Protein AF-A0A1V3WDD6-F1 (afdb_monomer_lite)

Sequence (115 aa):
MAIAASCQRREQAWEFVKFATGPVGQALIGETNLFVPVVWSAINSAGFAKAHSRVDNLAVLTGGPSHSQGLPITPAWPKVYALMERTFGPVLRGSRPATSLTGLSRAVDEVLRSP

pLDDT: mean 91.92, std 4.57, range [65.81, 98.19]

Organism: Mycobacterium kansasii (NCBI:txid1768)

Secondary structure (DSSP, 8-state):
----TT-S-HHHHHHHHHHHHSHHHHHHHHTTTS---SSHHHHTSHHHHHHTTT-S-HHHHHSGGGG-------TTHHHHHHHHHHHHHHHHTTSS-GGGGGGHHHHHHHHHH--

Radius of gyration: 19.98 Å; chains: 1; bounding box: 46×30×47 Å

Foldseek 3Di:
DDDDPPDPPVVVVVVVVCCCLDLNNQLVVLLVLPDQRPDPNSNPDPSNCVSPVVDPDSCV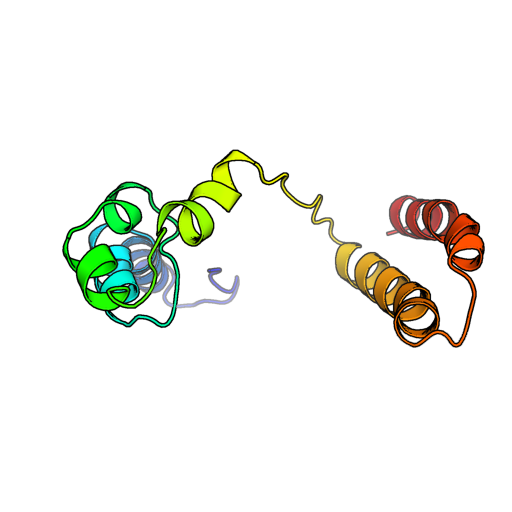VVVVVVVDDDDPDDPLVVVLVVLCCVQVVCCVVVVDPPVSCVCSVVVSVVSVVPD

Structure (mmCIF, N/CA/C/O backbone):
data_AF-A0A1V3WDD6-F1
#
_entry.id   AF-A0A1V3WDD6-F1
#
loop_
_atom_site.group_PDB
_atom_site.id
_atom_site.type_symbol
_atom_site.label_atom_id
_atom_site.label_alt_id
_atom_site.label_comp_id
_atom_site.label_asym_id
_atom_site.label_entity_id
_atom_site.label_seq_id
_atom_site.pdbx_PDB_ins_code
_atom_site.Cartn_x
_atom_site.Cartn_y
_atom_site.Cartn_z
_atom_site.occupancy
_atom_site.B_iso_or_equiv
_atom_site.auth_seq_id
_atom_site.auth_comp_id
_atom_site.auth_asym_id
_atom_site.auth_atom_id
_atom_site.pdbx_PDB_model_num
ATOM 1 N N . MET A 1 1 ? -8.191 -3.972 4.342 1.00 87.62 1 MET A N 1
ATOM 2 C CA . MET A 1 1 ? -8.867 -5.232 4.731 1.00 87.62 1 MET A CA 1
ATOM 3 C C . MET A 1 1 ? -9.984 -5.523 3.744 1.00 87.62 1 MET A C 1
ATOM 5 O O . MET A 1 1 ? -10.528 -4.572 3.201 1.00 87.62 1 MET A O 1
ATOM 9 N N . ALA A 1 2 ? -10.312 -6.792 3.503 1.00 93.00 2 ALA A N 1
ATOM 10 C CA . ALA A 1 2 ? -11.398 -7.194 2.608 1.00 93.00 2 ALA A CA 1
ATOM 11 C C . ALA A 1 2 ? -12.174 -8.374 3.209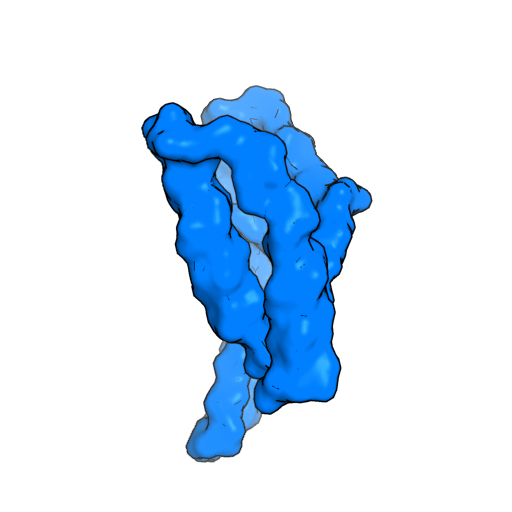 1.00 93.00 2 ALA A C 1
ATOM 13 O O . ALA A 1 2 ? -11.597 -9.188 3.929 1.00 93.00 2 ALA A O 1
ATOM 14 N N . ILE A 1 3 ? -13.470 -8.465 2.905 1.00 96.56 3 ILE A N 1
ATOM 15 C CA . ILE A 1 3 ? -14.326 -9.594 3.286 1.00 96.56 3 ILE A CA 1
ATOM 16 C C . ILE A 1 3 ? -14.506 -10.469 2.047 1.00 96.56 3 ILE A C 1
ATOM 18 O O . ILE A 1 3 ? -14.915 -9.976 0.996 1.00 96.56 3 ILE A O 1
ATOM 22 N N . ALA A 1 4 ? -14.203 -11.763 2.159 1.00 96.75 4 ALA A N 1
ATOM 23 C CA . ALA A 1 4 ? -14.397 -12.702 1.059 1.00 96.75 4 ALA A CA 1
ATOM 24 C C . ALA A 1 4 ? -15.868 -12.726 0.614 1.00 96.75 4 ALA A C 1
ATOM 26 O O . ALA A 1 4 ? -16.775 -12.763 1.448 1.00 96.75 4 ALA A O 1
ATOM 27 N N . ALA A 1 5 ? -16.109 -12.772 -0.699 1.00 96.19 5 ALA A N 1
ATOM 28 C CA . ALA A 1 5 ? -17.465 -12.804 -1.250 1.00 96.19 5 ALA A CA 1
ATOM 29 C C . ALA A 1 5 ? -18.291 -13.989 -0.707 1.00 96.19 5 ALA A C 1
ATOM 31 O O . ALA A 1 5 ? -19.481 -13.841 -0.429 1.00 96.19 5 ALA A O 1
ATOM 32 N N . SER A 1 6 ? -17.635 -15.129 -0.469 1.00 97.62 6 SER A N 1
ATOM 33 C CA . SER A 1 6 ? -18.214 -16.357 0.091 1.00 97.62 6 SER A CA 1
ATOM 34 C C . SER A 1 6 ? -18.418 -16.345 1.615 1.00 97.62 6 SER A C 1
ATOM 36 O O . SER A 1 6 ? -18.843 -17.356 2.179 1.00 97.62 6 SER A O 1
ATOM 38 N N . CYS A 1 7 ? -18.114 -15.238 2.305 1.00 97.69 7 CYS A N 1
ATOM 39 C CA . CYS A 1 7 ? -18.229 -15.152 3.759 1.00 97.69 7 CYS A CA 1
ATOM 40 C C . CYS A 1 7 ? -19.676 -15.372 4.224 1.00 97.69 7 CYS A C 1
ATOM 42 O O . CYS A 1 7 ? -20.574 -14.603 3.881 1.00 97.69 7 CYS A O 1
ATOM 44 N N . GLN A 1 8 ? -19.868 -16.393 5.061 1.00 97.88 8 GLN A N 1
ATOM 45 C CA . GLN A 1 8 ? -21.171 -16.768 5.621 1.00 97.88 8 GLN A CA 1
ATOM 46 C C . GLN A 1 8 ? -21.590 -15.888 6.812 1.00 97.88 8 GLN A C 1
ATOM 48 O O . GLN A 1 8 ? -22.766 -15.817 7.147 1.00 97.88 8 GLN A O 1
ATOM 53 N N . ARG A 1 9 ? -20.637 -15.207 7.464 1.00 97.81 9 ARG A N 1
ATOM 54 C CA . ARG A 1 9 ? -20.856 -14.348 8.645 1.00 97.81 9 ARG A CA 1
ATOM 55 C C . ARG A 1 9 ? -20.517 -12.891 8.341 1.00 97.81 9 ARG A C 1
ATOM 57 O O . ARG A 1 9 ? -19.654 -12.282 8.972 1.00 97.81 9 ARG A O 1
ATOM 64 N N . ARG A 1 10 ? -21.151 -12.358 7.293 1.00 97.31 10 ARG A N 1
ATOM 65 C CA . ARG A 1 10 ? -20.803 -11.055 6.709 1.00 97.31 10 ARG A CA 1
ATOM 66 C C . ARG A 1 10 ? -21.001 -9.892 7.683 1.00 97.31 10 ARG A C 1
ATOM 68 O O . ARG A 1 10 ? -20.189 -8.977 7.683 1.00 97.31 10 ARG A O 1
ATOM 75 N N . GLU A 1 11 ? -22.031 -9.943 8.522 1.00 97.75 11 GLU A N 1
ATOM 76 C CA . GLU A 1 11 ? -22.300 -8.905 9.525 1.00 97.75 11 GLU A CA 1
ATOM 77 C C . GLU A 1 11 ? -21.200 -8.847 10.586 1.00 97.75 11 GLU A C 1
ATOM 79 O O . GLU A 1 11 ? -20.616 -7.794 10.816 1.00 97.75 11 GLU A O 1
ATOM 84 N N . GLN A 1 12 ? -20.828 -9.990 11.169 1.00 98.19 12 GLN A N 1
ATOM 85 C CA . GLN A 1 12 ? -19.763 -10.053 12.174 1.00 98.19 12 GLN A CA 1
ATOM 86 C C . GLN A 1 12 ? -18.405 -9.673 11.572 1.00 98.19 12 GLN A C 1
ATOM 88 O O . GLN A 1 12 ? -17.610 -8.982 12.211 1.00 98.19 12 GLN A O 1
ATOM 93 N N . ALA A 1 13 ? -18.147 -10.081 10.325 1.00 98.06 13 ALA A N 1
ATOM 94 C CA . ALA A 1 13 ? -16.961 -9.648 9.595 1.00 98.06 13 ALA A CA 1
ATOM 95 C C . ALA A 1 13 ? -16.936 -8.119 9.423 1.00 98.06 13 ALA A C 1
ATOM 97 O O . ALA A 1 13 ? -15.884 -7.504 9.592 1.00 98.06 13 ALA A O 1
ATOM 98 N N . TRP A 1 14 ? -18.084 -7.491 9.155 1.00 97.50 14 TRP A N 1
ATOM 99 C CA . TRP A 1 14 ? -18.194 -6.034 9.110 1.00 97.50 14 TRP A CA 1
ATOM 100 C C . TRP A 1 14 ? -17.978 -5.368 10.466 1.00 97.50 14 TRP A C 1
ATOM 102 O O . TRP A 1 14 ? -17.288 -4.349 10.509 1.00 97.50 14 TRP A O 1
ATOM 112 N N . GLU A 1 15 ? -18.497 -5.926 11.563 1.00 97.94 15 GLU A N 1
ATOM 113 C CA . GLU A 1 15 ? -18.213 -5.409 12.911 1.00 97.94 15 GLU A CA 1
ATOM 114 C C . GLU A 1 15 ? -16.712 -5.392 13.197 1.00 97.94 15 GLU A C 1
ATOM 116 O O . GLU A 1 15 ? -16.172 -4.378 13.645 1.00 97.94 15 GLU A O 1
ATOM 121 N N . PHE A 1 16 ? -16.012 -6.471 12.843 1.00 96.56 16 PHE A N 1
ATOM 122 C CA . PHE A 1 16 ? -14.563 -6.524 12.990 1.00 96.56 16 PHE A CA 1
ATOM 123 C C . PHE A 1 16 ? -13.849 -5.494 12.111 1.00 96.56 16 PHE A C 1
ATOM 125 O O . PHE A 1 16 ? -12.959 -4.797 12.596 1.00 96.56 16 PHE A O 1
ATOM 132 N N . VAL A 1 17 ? -14.237 -5.361 10.835 1.00 96.62 17 VAL A N 1
ATOM 133 C CA . VAL A 1 17 ? -13.626 -4.370 9.936 1.00 96.62 17 VAL A CA 1
ATOM 134 C C . VAL A 1 17 ? -13.798 -2.962 10.496 1.00 96.62 17 VAL A C 1
ATOM 136 O O . VAL A 1 17 ? -12.804 -2.252 10.626 1.00 96.62 17 VAL A O 1
ATOM 139 N N . LYS A 1 18 ? -15.017 -2.590 10.901 1.00 95.31 18 LYS A N 1
ATOM 140 C CA . LYS A 1 18 ? -15.305 -1.282 11.506 1.00 95.31 18 LYS A CA 1
ATOM 141 C C . LYS A 1 18 ? -14.459 -1.027 12.749 1.00 95.31 18 LYS A C 1
ATOM 143 O O . LYS A 1 18 ? -13.912 0.062 12.890 1.00 95.31 18 LYS A O 1
ATOM 148 N N . PHE A 1 19 ? -14.334 -2.018 13.629 1.00 95.56 19 PHE A N 1
ATOM 149 C CA . PHE A 1 19 ? -13.495 -1.906 14.818 1.00 95.56 19 PHE A CA 1
ATOM 150 C C . PHE A 1 19 ? -12.018 -1.705 14.453 1.00 95.56 19 PHE A C 1
ATOM 152 O O . PHE A 1 19 ? -11.408 -0.716 14.861 1.00 95.56 19 PHE A O 1
ATOM 159 N N . ALA A 1 20 ? -11.451 -2.616 13.660 1.00 94.06 20 ALA A N 1
ATOM 160 C CA . ALA A 1 20 ? -10.022 -2.659 13.369 1.00 94.06 20 ALA A CA 1
ATOM 161 C C . ALA A 1 20 ? -9.542 -1.462 12.530 1.00 94.06 20 ALA A C 1
ATOM 163 O O . ALA A 1 20 ? -8.405 -1.014 12.693 1.00 94.06 20 ALA A O 1
ATOM 164 N N . THR A 1 21 ? -10.389 -0.923 11.646 1.00 93.50 21 THR A N 1
ATOM 165 C CA . THR A 1 21 ? -10.074 0.285 10.862 1.00 93.50 21 THR A CA 1
ATOM 166 C C . THR A 1 21 ? -10.566 1.576 11.515 1.00 93.50 21 THR A C 1
ATOM 168 O O . THR A 1 21 ? -10.256 2.658 11.023 1.00 93.50 21 THR A O 1
ATOM 171 N N . GLY A 1 22 ? -11.353 1.483 12.587 1.00 92.75 22 GLY A N 1
ATOM 172 C CA . GLY A 1 22 ? -11.866 2.630 13.325 1.00 92.75 22 GLY A CA 1
ATOM 173 C C . GLY A 1 22 ? -10.840 3.213 14.305 1.00 92.75 22 GLY A C 1
ATOM 174 O O . GLY A 1 22 ? -9.803 2.598 14.562 1.00 92.75 22 GLY A O 1
ATOM 175 N N . PRO A 1 23 ? -11.130 4.384 14.905 1.00 91.56 23 PRO A N 1
ATOM 176 C CA . PRO A 1 23 ? -10.203 5.070 15.807 1.00 91.56 23 PRO A CA 1
ATOM 177 C C . PRO A 1 23 ? -9.717 4.211 16.979 1.00 91.56 23 PRO A C 1
ATOM 179 O O . PRO A 1 23 ? -8.537 4.251 17.304 1.00 91.56 23 PRO A O 1
ATOM 182 N N . VAL A 1 24 ? -10.604 3.408 17.578 1.00 92.06 24 VAL A N 1
ATOM 183 C CA . VAL A 1 24 ? -10.268 2.547 18.725 1.00 92.06 24 VAL A CA 1
ATOM 184 C C . VAL A 1 24 ? -9.280 1.451 18.323 1.00 92.06 24 VAL A C 1
ATOM 186 O O . VAL A 1 24 ? -8.222 1.334 18.933 1.00 92.06 24 VAL A O 1
ATOM 189 N N . GLY A 1 25 ? -9.579 0.676 17.274 1.00 93.25 25 GLY A N 1
ATOM 190 C CA . GLY A 1 25 ? -8.678 -0.381 16.808 1.00 93.25 25 GLY A CA 1
ATOM 191 C C . GLY A 1 25 ? -7.340 0.171 16.319 1.00 93.25 25 GLY A C 1
ATOM 192 O O . GLY A 1 25 ? -6.288 -0.381 16.627 1.00 93.25 25 GLY A O 1
ATOM 193 N N . GLN A 1 26 ? -7.357 1.303 15.616 1.00 93.94 26 GLN A N 1
ATOM 194 C CA . GLN A 1 26 ? -6.141 1.948 15.125 1.00 93.94 26 GLN A CA 1
ATOM 195 C C . GLN A 1 26 ? -5.281 2.556 16.243 1.00 93.94 26 GLN A C 1
ATOM 197 O O . GLN A 1 26 ? -4.057 2.533 16.126 1.00 93.94 26 GLN A O 1
ATOM 202 N N . ALA A 1 27 ? -5.879 3.055 17.330 1.00 91.25 27 ALA A N 1
ATOM 203 C CA . ALA A 1 27 ? -5.130 3.503 18.506 1.00 91.25 27 ALA A CA 1
ATOM 204 C C . ALA A 1 27 ? -4.372 2.337 19.159 1.00 91.25 27 ALA A C 1
ATOM 206 O O . ALA A 1 27 ? -3.175 2.460 19.406 1.00 91.25 27 ALA A O 1
ATOM 207 N N . LEU A 1 28 ? -5.030 1.181 19.325 1.00 91.75 28 LEU A N 1
ATOM 208 C CA . LEU A 1 28 ? -4.385 -0.035 19.835 1.00 91.75 28 LEU A CA 1
ATOM 209 C C . LEU A 1 28 ? -3.211 -0.469 18.949 1.00 91.75 28 LEU A C 1
ATOM 211 O O . LEU A 1 28 ? -2.141 -0.793 19.454 1.00 91.75 28 LEU A O 1
ATOM 215 N N . ILE A 1 29 ? -3.383 -0.438 17.623 1.00 89.75 29 ILE A N 1
ATOM 216 C CA . ILE A 1 29 ? -2.298 -0.739 16.678 1.00 89.75 29 ILE A CA 1
ATOM 217 C C . ILE A 1 29 ? -1.145 0.265 16.814 1.00 89.75 29 ILE A C 1
ATOM 219 O O . ILE A 1 29 ? 0.015 -0.148 16.819 1.00 89.75 29 ILE A O 1
ATOM 223 N N . GLY A 1 30 ? -1.439 1.557 16.973 1.00 89.31 30 GLY A N 1
ATOM 224 C CA . GLY A 1 30 ? -0.423 2.599 17.128 1.00 89.31 30 GLY A CA 1
ATOM 225 C C . GLY A 1 30 ? 0.465 2.429 18.365 1.00 89.31 30 GLY A C 1
ATOM 226 O O . GLY A 1 30 ? 1.624 2.840 18.344 1.00 89.31 30 GLY A O 1
ATOM 227 N N . GLU A 1 31 ? -0.034 1.774 19.414 1.00 92.06 31 GLU A N 1
ATOM 228 C CA . GLU A 1 31 ? 0.731 1.475 20.632 1.00 92.06 31 GLU A CA 1
ATOM 229 C C . GLU A 1 31 ? 1.699 0.292 20.477 1.00 92.06 31 GLU A C 1
ATOM 231 O O . GLU A 1 31 ? 2.610 0.128 21.287 1.00 92.06 31 GLU A O 1
ATOM 236 N N . THR A 1 32 ? 1.550 -0.524 19.427 1.00 88.62 32 THR A N 1
ATOM 237 C CA . THR A 1 32 ? 2.382 -1.726 19.228 1.00 88.62 32 THR A CA 1
ATOM 238 C C . THR A 1 32 ? 3.805 -1.427 18.759 1.00 88.62 32 THR A C 1
ATOM 240 O O . THR A 1 32 ? 4.649 -2.319 18.810 1.00 88.62 32 THR A O 1
ATOM 243 N N . ASN A 1 33 ? 4.079 -0.207 18.278 1.00 86.19 33 ASN A N 1
ATOM 244 C CA . ASN A 1 33 ? 5.333 0.164 17.601 1.00 86.19 33 ASN A CA 1
ATOM 245 C C . ASN A 1 33 ? 5.650 -0.692 16.347 1.00 86.19 33 ASN A C 1
ATOM 247 O O . ASN A 1 33 ? 6.794 -0.752 15.903 1.00 86.19 33 ASN A O 1
ATOM 251 N N . LEU A 1 34 ? 4.652 -1.390 15.783 1.00 84.88 34 LEU A N 1
ATOM 252 C CA . LEU A 1 34 ? 4.811 -2.236 14.589 1.00 84.88 34 LEU A CA 1
ATOM 253 C C . LEU A 1 34 ? 4.256 -1.590 13.317 1.00 84.88 34 LEU A C 1
ATOM 255 O O . LEU A 1 34 ? 4.674 -1.944 12.217 1.00 84.88 34 LEU A O 1
ATOM 259 N N . PHE A 1 35 ? 3.303 -0.667 13.455 1.00 84.19 35 PHE A N 1
ATOM 260 C CA . PHE A 1 35 ? 2.596 -0.071 12.327 1.00 84.19 35 PHE A CA 1
ATOM 261 C C . PHE A 1 35 ? 2.265 1.398 12.580 1.00 84.19 35 PHE A C 1
ATOM 263 O O . PHE A 1 35 ? 1.963 1.804 13.702 1.00 84.19 35 PHE A O 1
ATOM 270 N N . VAL A 1 36 ? 2.245 2.175 11.497 1.00 88.00 36 VAL A N 1
ATOM 271 C CA . VAL A 1 36 ? 1.699 3.535 11.484 1.00 88.00 36 VAL A CA 1
ATOM 272 C C . VAL A 1 36 ? 0.189 3.440 11.260 1.00 88.00 36 VAL A C 1
ATOM 274 O O . VAL A 1 36 ? -0.226 2.837 10.265 1.00 88.00 36 VAL A O 1
ATOM 277 N N . PRO A 1 37 ? -0.650 4.002 12.149 1.00 89.75 37 PRO A N 1
ATOM 278 C CA . PRO A 1 37 ? -2.090 4.020 11.942 1.00 89.75 37 PRO A CA 1
ATOM 279 C C . PRO A 1 37 ? -2.471 4.729 10.639 1.00 89.75 37 PRO A C 1
ATOM 281 O O . PRO A 1 37 ? -1.837 5.706 10.253 1.00 89.75 37 PRO A O 1
ATOM 284 N N . VAL A 1 38 ? -3.543 4.285 9.981 1.00 86.31 38 VAL A N 1
ATOM 285 C CA . VAL A 1 38 ? -4.034 4.920 8.737 1.00 86.31 38 VAL A CA 1
ATOM 286 C C . VAL A 1 38 ? -5.044 6.043 8.989 1.00 86.31 38 VAL A C 1
ATOM 288 O O . VAL A 1 38 ? -5.413 6.764 8.067 1.00 86.31 38 VAL A O 1
ATOM 291 N N . VAL A 1 39 ? -5.507 6.197 10.235 1.00 88.62 39 VAL A N 1
ATOM 292 C CA . VAL A 1 39 ? -6.440 7.257 10.642 1.00 88.62 39 VAL A CA 1
ATOM 293 C C . VAL A 1 39 ? -5.709 8.351 11.416 1.00 88.62 39 VAL A C 1
ATOM 295 O O . VAL A 1 39 ? -5.003 8.082 12.390 1.00 88.62 39 VAL A O 1
ATOM 298 N N . TRP A 1 40 ? -5.931 9.605 11.020 1.00 86.31 40 TRP A N 1
ATOM 299 C CA . TRP A 1 40 ? -5.259 10.775 11.597 1.00 86.31 40 TRP A CA 1
ATOM 300 C C . TRP A 1 40 ? -5.429 10.910 13.112 1.00 86.31 40 TRP A C 1
ATOM 302 O O . TRP A 1 40 ? -4.494 11.302 13.806 1.00 86.31 40 TRP A O 1
ATOM 312 N N . SER A 1 41 ? -6.595 10.537 13.647 1.00 88.44 41 SER A N 1
ATOM 313 C CA . SER A 1 41 ? -6.855 10.587 15.089 1.00 88.44 41 SER A CA 1
ATOM 314 C C . SER A 1 41 ? -5.936 9.663 15.893 1.00 88.44 41 SER A C 1
ATOM 316 O O . SER A 1 41 ? -5.585 9.989 17.021 1.00 88.44 41 SER A O 1
ATOM 318 N N . ALA A 1 42 ? -5.538 8.519 15.327 1.00 90.25 42 ALA A N 1
ATOM 319 C CA . ALA A 1 42 ? -4.632 7.579 15.983 1.00 90.25 42 ALA A CA 1
ATOM 320 C C . ALA A 1 42 ? -3.162 7.980 15.791 1.00 90.25 42 ALA A C 1
ATOM 322 O O . ALA A 1 42 ? -2.381 7.861 16.734 1.00 90.25 42 ALA A O 1
ATOM 323 N N . ILE A 1 43 ? -2.803 8.523 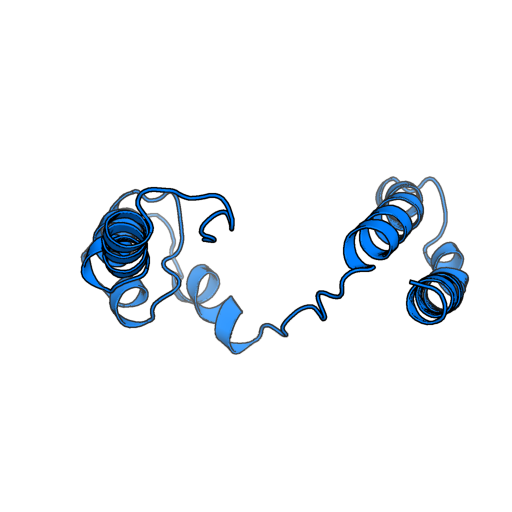14.620 1.00 89.62 43 ILE A N 1
ATOM 324 C CA . ILE A 1 43 ? -1.462 9.072 14.346 1.00 89.62 43 ILE A CA 1
ATOM 325 C C . ILE A 1 43 ? -1.097 10.158 15.368 1.00 89.62 43 ILE A C 1
ATOM 327 O O . ILE A 1 43 ? 0.001 10.155 15.915 1.00 89.62 43 ILE A O 1
ATOM 331 N N . ASN A 1 44 ? -2.037 11.059 15.662 1.00 87.81 44 ASN A N 1
ATOM 332 C CA . ASN A 1 44 ? -1.813 12.190 16.566 1.00 87.81 44 ASN A CA 1
ATOM 333 C C . ASN A 1 44 ? -2.045 11.848 18.052 1.00 87.81 44 ASN A C 1
ATOM 335 O O . ASN A 1 44 ? -2.136 12.747 18.888 1.00 87.81 44 ASN A O 1
ATOM 339 N N . SER A 1 45 ? -2.186 10.566 18.396 1.00 89.31 45 SER A N 1
ATOM 340 C CA . SER A 1 45 ? -2.445 10.141 19.773 1.00 89.31 45 SER A CA 1
ATOM 341 C C . SER A 1 45 ? -1.171 10.099 20.623 1.00 89.31 45 SER A C 1
ATOM 343 O O . SER A 1 45 ? -0.070 9.829 20.138 1.00 89.31 45 SER A O 1
ATOM 345 N N . ALA A 1 46 ? -1.329 10.287 21.937 1.00 88.00 46 ALA A N 1
ATOM 346 C CA . ALA A 1 46 ? -0.224 10.156 22.887 1.00 88.00 46 ALA A CA 1
ATOM 347 C C . ALA A 1 46 ? 0.336 8.721 22.941 1.00 88.00 46 ALA A C 1
ATOM 349 O O . ALA A 1 46 ? 1.540 8.540 23.117 1.00 88.00 46 ALA A O 1
ATOM 350 N N . GLY A 1 47 ? -0.523 7.709 22.761 1.00 89.19 47 GLY A N 1
ATOM 351 C CA . GLY A 1 47 ? -0.127 6.298 22.725 1.00 89.19 47 GLY A CA 1
ATOM 352 C C . GLY A 1 47 ? 0.857 6.008 21.592 1.00 89.19 47 GLY A C 1
ATOM 353 O O . GLY A 1 47 ? 1.924 5.443 21.835 1.00 89.19 47 GLY A O 1
ATOM 354 N N . PHE A 1 48 ? 0.560 6.497 20.382 1.00 91.50 48 PHE A N 1
ATOM 355 C CA . PHE A 1 48 ? 1.455 6.364 19.231 1.00 91.50 48 PHE A CA 1
ATOM 356 C C . PHE A 1 48 ? 2.805 7.058 19.463 1.00 91.50 48 PHE A C 1
ATOM 358 O O . PHE A 1 48 ? 3.853 6.434 19.285 1.00 91.50 48 PHE A O 1
ATOM 365 N N . ALA A 1 49 ? 2.794 8.315 19.921 1.00 90.69 49 ALA A N 1
ATOM 366 C CA . ALA A 1 49 ? 4.023 9.069 20.179 1.00 90.69 49 ALA A CA 1
ATOM 367 C C . ALA A 1 49 ? 4.907 8.404 21.250 1.00 90.69 49 ALA A C 1
ATOM 369 O O . ALA A 1 49 ? 6.125 8.325 21.098 1.00 90.69 49 ALA A O 1
ATOM 370 N N . LYS A 1 50 ? 4.295 7.865 22.311 1.00 93.12 50 LYS A N 1
ATOM 371 C CA . LYS A 1 50 ? 5.004 7.138 23.372 1.00 93.12 50 LYS A CA 1
ATOM 372 C C . LYS A 1 50 ? 5.636 5.841 22.854 1.00 93.12 50 LYS A C 1
ATOM 374 O O . LYS A 1 50 ? 6.795 5.562 23.170 1.00 93.12 50 LYS A O 1
ATOM 379 N N . ALA A 1 51 ? 4.895 5.063 22.063 1.00 93.50 51 ALA A N 1
ATOM 380 C CA . ALA A 1 51 ? 5.381 3.811 21.482 1.00 93.50 51 ALA A CA 1
ATOM 381 C C . ALA A 1 51 ? 6.583 4.030 20.544 1.00 93.50 51 ALA A C 1
ATOM 383 O O . ALA A 1 51 ? 7.511 3.223 20.540 1.00 93.50 51 ALA A O 1
ATOM 384 N N . HIS A 1 52 ? 6.618 5.167 19.844 1.00 91.88 52 HIS A N 1
ATOM 385 C CA . HIS A 1 52 ? 7.674 5.543 18.898 1.00 91.88 52 HIS A CA 1
ATOM 386 C C . HIS A 1 52 ? 8.675 6.555 19.484 1.00 91.88 52 HIS A C 1
ATOM 388 O O . HIS A 1 52 ? 9.276 7.341 18.758 1.00 91.88 52 HIS A O 1
ATOM 394 N N . SER A 1 53 ? 8.900 6.519 20.801 1.00 91.81 53 SER A N 1
ATOM 395 C CA . SER A 1 53 ? 9.781 7.452 21.534 1.00 91.81 53 SER A CA 1
ATOM 396 C C . SER A 1 53 ? 11.241 7.507 21.062 1.00 91.81 53 SER A C 1
ATOM 398 O O . SER A 1 53 ? 11.967 8.420 21.438 1.00 91.81 53 SER A O 1
ATOM 400 N N . ARG A 1 54 ? 11.685 6.540 20.251 1.00 91.38 54 ARG A N 1
ATOM 401 C CA . ARG A 1 54 ? 13.034 6.498 19.658 1.00 91.38 54 ARG A CA 1
ATOM 402 C C . ARG A 1 54 ? 13.125 7.178 18.289 1.00 91.38 54 ARG A C 1
ATOM 404 O O . ARG A 1 54 ? 14.177 7.124 17.661 1.00 91.38 54 ARG A O 1
ATOM 411 N N . VAL A 1 55 ? 12.027 7.741 17.793 1.00 89.31 55 VAL A N 1
ATOM 412 C CA . VAL A 1 55 ? 11.977 8.449 16.515 1.00 89.31 55 VAL A CA 1
ATOM 413 C C . VAL A 1 55 ? 11.998 9.945 16.800 1.00 89.31 55 VAL A C 1
ATOM 415 O O . VAL A 1 55 ? 10.995 10.510 17.227 1.00 89.31 55 VAL A O 1
ATOM 418 N N . ASP A 1 56 ? 13.130 10.590 16.523 1.00 88.31 56 ASP A N 1
ATOM 419 C CA . ASP A 1 56 ? 13.331 12.018 16.817 1.00 88.31 56 ASP A CA 1
ATOM 420 C C . ASP A 1 56 ? 12.359 12.929 16.056 1.00 88.31 56 ASP A C 1
ATOM 422 O O . ASP A 1 56 ? 11.973 13.992 16.538 1.00 88.31 56 ASP A O 1
ATOM 426 N N . ASN A 1 57 ? 11.941 12.512 14.858 1.00 90.31 57 ASN A N 1
ATOM 427 C CA . ASN A 1 57 ? 10.994 13.252 14.037 1.00 90.31 57 ASN A CA 1
ATOM 428 C C . ASN A 1 57 ? 9.867 12.346 13.533 1.00 90.31 57 ASN A C 1
ATOM 430 O O . ASN A 1 57 ? 9.930 11.790 12.434 1.00 90.31 57 ASN A O 1
ATOM 434 N N . LEU A 1 58 ? 8.804 12.230 14.332 1.00 89.00 58 LEU A N 1
ATOM 435 C CA . LEU A 1 58 ? 7.622 11.441 13.976 1.00 89.00 58 LEU A CA 1
ATOM 436 C C . LEU A 1 58 ? 6.955 11.908 12.678 1.00 89.00 58 LEU A C 1
ATOM 438 O O . LEU A 1 58 ? 6.377 11.081 11.977 1.00 89.00 58 LEU A O 1
ATOM 442 N N . ALA A 1 59 ? 7.077 13.188 12.309 1.00 88.69 59 ALA A N 1
ATOM 443 C CA . ALA A 1 59 ? 6.491 13.702 11.074 1.00 88.69 59 ALA A CA 1
ATOM 444 C C . ALA A 1 59 ? 7.102 13.061 9.815 1.00 88.69 59 ALA A C 1
ATOM 446 O O . ALA A 1 59 ? 6.427 12.974 8.792 1.00 88.69 59 ALA A O 1
ATOM 447 N N . VAL A 1 60 ? 8.338 12.549 9.882 1.00 87.31 60 VAL A N 1
ATOM 448 C CA . VAL A 1 60 ? 8.934 11.768 8.780 1.00 87.31 60 VAL A CA 1
ATOM 449 C C . VAL A 1 60 ? 8.166 10.465 8.559 1.00 87.31 60 VAL A C 1
ATOM 451 O O . VAL A 1 60 ? 7.918 10.076 7.420 1.00 87.31 60 VAL A O 1
ATOM 454 N N . LEU A 1 61 ? 7.751 9.805 9.641 1.00 86.38 61 LEU A N 1
ATOM 455 C CA . LEU A 1 61 ? 7.026 8.539 9.588 1.00 86.38 61 LEU A CA 1
ATOM 456 C C . LEU A 1 61 ? 5.547 8.732 9.207 1.00 86.38 61 LEU A C 1
ATOM 458 O O . LEU A 1 61 ? 4.946 7.852 8.593 1.00 86.38 61 LEU A O 1
ATOM 462 N N . THR A 1 62 ? 4.959 9.879 9.555 1.00 89.19 62 THR A N 1
ATOM 463 C CA . THR A 1 62 ? 3.506 10.109 9.465 1.00 89.19 62 THR A CA 1
ATOM 464 C C . THR A 1 62 ? 3.087 11.099 8.378 1.00 89.19 62 THR A C 1
ATOM 466 O O . THR A 1 62 ? 1.912 11.151 8.025 1.00 89.19 62 THR A O 1
ATOM 469 N N . GLY A 1 63 ? 4.022 11.867 7.812 1.00 87.62 63 GLY A N 1
ATOM 470 C CA . GLY A 1 63 ? 3.752 12.869 6.776 1.00 87.62 63 GLY A CA 1
ATOM 471 C C . GLY A 1 63 ? 3.683 12.313 5.351 1.00 87.62 63 GLY A C 1
ATOM 472 O O . GLY A 1 63 ? 3.167 12.984 4.455 1.00 87.62 63 GLY A O 1
ATOM 473 N N . GLY A 1 64 ? 4.172 11.089 5.129 1.00 86.75 64 GLY A N 1
ATOM 474 C CA . GLY A 1 64 ? 4.172 10.421 3.823 1.00 86.75 64 GLY A CA 1
ATOM 475 C C . GLY A 1 64 ? 2.797 10.380 3.137 1.00 86.75 64 GLY A C 1
ATOM 476 O O . GLY A 1 64 ? 2.715 10.783 1.975 1.00 86.75 64 GLY A O 1
ATOM 477 N N . PRO A 1 65 ? 1.705 9.978 3.821 1.00 85.94 65 PRO A N 1
ATOM 478 C CA . PRO A 1 65 ? 0.366 9.919 3.231 1.00 85.94 65 PRO A CA 1
ATOM 479 C C . PRO A 1 65 ? -0.100 11.218 2.562 1.00 85.94 65 PRO A C 1
ATOM 481 O O . PRO A 1 65 ? -0.674 11.158 1.479 1.00 85.94 65 PRO A O 1
ATOM 484 N N . SER A 1 66 ? 0.207 12.389 3.133 1.00 87.69 66 SER A N 1
ATOM 485 C CA . SER A 1 66 ? -0.162 13.695 2.551 1.00 87.69 66 SER A CA 1
ATOM 486 C C . SER A 1 66 ? 0.576 14.026 1.248 1.00 87.69 66 SER A C 1
ATOM 488 O O . SER A 1 66 ? 0.167 14.927 0.523 1.00 87.69 66 SER A O 1
ATOM 490 N N . HIS A 1 67 ? 1.659 13.306 0.953 1.00 90.44 67 HIS A N 1
ATOM 491 C CA . HIS A 1 67 ? 2.507 13.482 -0.230 1.00 90.44 67 HIS A CA 1
ATOM 492 C C . HIS A 1 67 ? 2.475 12.257 -1.157 1.00 90.44 67 HIS A C 1
ATOM 494 O O . HIS A 1 67 ? 3.214 12.190 -2.138 1.00 90.44 67 HIS A O 1
ATOM 500 N N . SER A 1 68 ? 1.644 11.265 -0.835 1.00 88.81 68 SER A N 1
ATOM 501 C CA . SER A 1 68 ? 1.529 10.021 -1.587 1.00 88.81 68 SER A CA 1
ATOM 502 C C . SER A 1 68 ? 0.498 10.157 -2.702 1.00 88.81 68 SER A C 1
ATOM 504 O O . SER A 1 68 ? -0.527 10.814 -2.539 1.00 88.81 68 SER A O 1
ATOM 506 N N . GLN A 1 69 ? 0.732 9.472 -3.819 1.00 89.31 69 GLN A N 1
ATOM 507 C CA . GLN A 1 69 ? -0.290 9.238 -4.837 1.00 89.31 69 GLN A CA 1
ATOM 508 C C . GLN A 1 69 ? -0.775 7.795 -4.751 1.00 89.31 69 GLN A C 1
ATOM 510 O O . GLN A 1 69 ? 0.008 6.875 -4.504 1.00 89.31 69 GLN A O 1
ATOM 515 N N . GLY A 1 70 ? -2.077 7.598 -4.954 1.00 84.81 70 GLY A N 1
ATOM 516 C CA . GLY A 1 70 ? -2.644 6.259 -5.058 1.00 84.81 70 GLY A CA 1
ATOM 517 C C . GLY A 1 70 ? -2.108 5.551 -6.301 1.00 84.81 70 GLY A C 1
ATOM 518 O O . GLY A 1 70 ? -2.063 6.133 -7.384 1.00 84.81 70 GLY A O 1
ATOM 519 N N . LEU A 1 71 ? -1.718 4.284 -6.161 1.00 83.94 71 LEU A N 1
ATOM 520 C CA . LEU A 1 71 ? -1.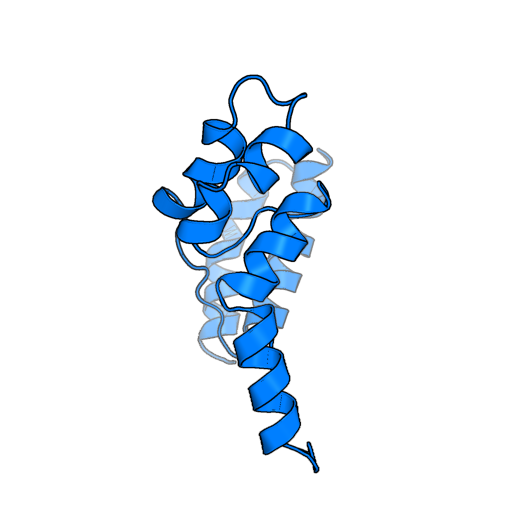391 3.457 -7.319 1.00 83.94 71 LEU A CA 1
ATOM 521 C C . LEU A 1 71 ? -2.686 3.088 -8.064 1.00 83.94 71 LEU A C 1
ATOM 523 O O . LEU A 1 71 ? -3.667 2.720 -7.411 1.00 83.94 71 LEU A O 1
ATOM 527 N N . PRO A 1 72 ? -2.719 3.145 -9.408 1.00 82.06 72 PRO A N 1
ATOM 528 C CA . PRO A 1 72 ? -3.891 2.760 -10.188 1.00 82.06 72 PRO A CA 1
ATOM 529 C C . PRO A 1 72 ? -4.017 1.230 -10.230 1.00 82.06 72 PRO A C 1
ATOM 531 O O . PRO A 1 72 ? -3.619 0.575 -11.193 1.00 82.06 72 PRO A O 1
ATOM 534 N N . ILE A 1 73 ? -4.551 0.642 -9.159 1.00 87.62 73 ILE A N 1
ATOM 535 C CA . ILE A 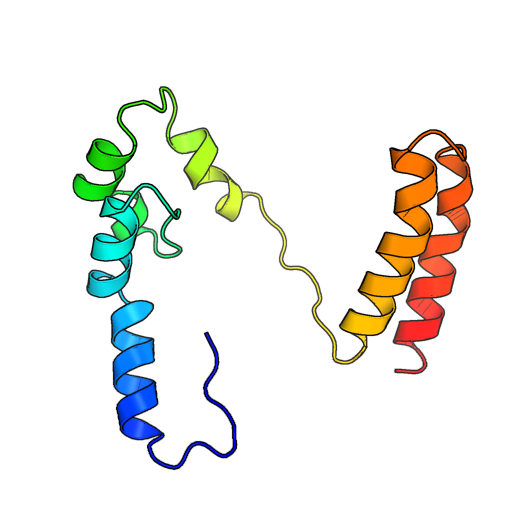1 73 ? -4.761 -0.805 -9.060 1.00 87.62 73 ILE A CA 1
ATOM 536 C C . ILE A 1 73 ? -5.927 -1.214 -9.972 1.00 87.62 73 ILE A C 1
ATOM 538 O O . ILE A 1 73 ? -7.089 -0.934 -9.681 1.00 87.62 73 ILE A O 1
ATOM 542 N N . THR A 1 74 ? -5.614 -1.892 -11.077 1.00 90.00 74 THR A N 1
ATOM 543 C CA . THR A 1 74 ? -6.582 -2.461 -12.033 1.00 90.00 74 THR A CA 1
ATOM 544 C C . THR A 1 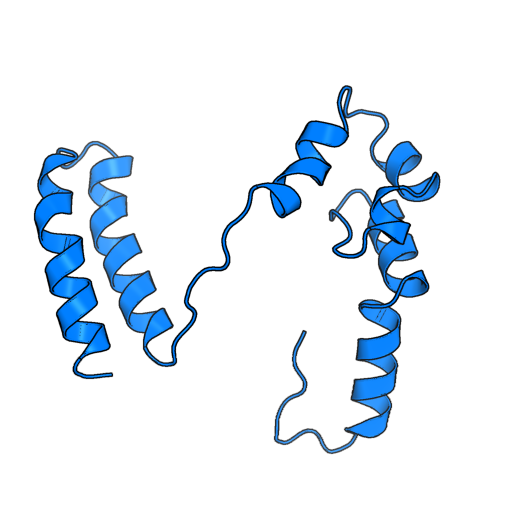74 ? -6.647 -3.992 -11.910 1.00 90.00 74 THR A C 1
ATOM 546 O O . THR A 1 74 ? -5.771 -4.592 -11.284 1.00 90.00 74 THR A O 1
ATOM 549 N N . PRO A 1 75 ? -7.618 -4.681 -12.544 1.00 92.56 75 PRO A N 1
ATOM 550 C CA . PRO A 1 75 ? -7.613 -6.147 -12.607 1.00 92.56 75 PRO A CA 1
ATOM 551 C C . PRO A 1 75 ? -6.336 -6.741 -13.229 1.00 92.56 75 PRO A C 1
ATOM 553 O O . PRO A 1 75 ? -5.918 -7.834 -12.856 1.00 92.56 75 PRO A O 1
ATOM 556 N N . ALA A 1 76 ? -5.680 -6.003 -14.132 1.00 93.75 76 ALA A N 1
ATOM 557 C CA . ALA A 1 76 ? -4.418 -6.401 -14.756 1.00 93.75 76 ALA A CA 1
ATOM 558 C C . ALA A 1 76 ? -3.178 -6.070 -13.897 1.00 93.75 76 ALA A C 1
ATOM 560 O O . ALA A 1 76 ? -2.058 -6.429 -14.271 1.00 93.75 76 ALA A O 1
ATOM 561 N N . TRP A 1 77 ? -3.349 -5.417 -12.739 1.00 93.06 77 TRP A N 1
ATOM 562 C CA . TRP A 1 77 ? -2.252 -4.982 -11.869 1.00 93.06 77 TRP A CA 1
ATOM 563 C C . TRP A 1 77 ? -1.234 -6.083 -11.529 1.00 93.06 77 TRP A C 1
ATOM 565 O O . TRP A 1 77 ? -0.040 -5.795 -11.594 1.00 93.06 77 TRP A O 1
ATOM 575 N N . PRO A 1 78 ? -1.621 -7.349 -11.257 1.00 93.31 78 PRO A N 1
ATOM 576 C CA . PRO A 1 78 ? -0.639 -8.406 -11.009 1.00 93.31 78 PRO A CA 1
ATOM 577 C C . PRO A 1 78 ? 0.334 -8.625 -12.179 1.00 93.31 78 PRO A C 1
ATOM 579 O O . PRO A 1 78 ? 1.528 -8.830 -11.958 1.00 93.31 78 PRO A O 1
ATOM 582 N N . LYS A 1 79 ? -0.149 -8.533 -13.428 1.00 94.31 79 LYS A N 1
ATOM 583 C CA . LYS A 1 79 ? 0.689 -8.656 -14.633 1.00 94.31 79 LYS A CA 1
ATOM 584 C C . LYS A 1 79 ? 1.627 -7.455 -14.774 1.00 94.31 79 LYS A C 1
ATOM 586 O O . LYS A 1 79 ? 2.811 -7.635 -15.057 1.00 94.31 79 LYS A O 1
ATOM 591 N N . VAL A 1 80 ? 1.110 -6.247 -14.536 1.00 93.88 80 VAL A N 1
ATOM 592 C CA . VAL A 1 80 ? 1.897 -5.001 -14.546 1.00 93.88 80 VAL A CA 1
ATOM 593 C C . VAL A 1 80 ? 3.009 -5.056 -13.497 1.00 93.88 80 VAL A C 1
ATOM 595 O O . VAL A 1 80 ? 4.171 -4.821 -13.824 1.00 93.88 80 VAL A O 1
ATOM 598 N N . TYR A 1 81 ? 2.686 -5.445 -12.264 1.00 93.25 81 TYR A N 1
ATOM 599 C CA . TYR A 1 81 ? 3.654 -5.553 -11.174 1.00 93.25 81 TYR A CA 1
ATOM 600 C C . TYR A 1 81 ? 4.755 -6.581 -11.481 1.00 93.25 81 TYR A C 1
ATOM 602 O O . TYR A 1 81 ? 5.939 -6.280 -11.343 1.00 93.25 81 TYR A O 1
ATOM 610 N N . ALA A 1 82 ? 4.395 -7.760 -12.000 1.00 94.12 82 ALA A N 1
ATOM 611 C CA . ALA A 1 82 ? 5.374 -8.772 -12.402 1.00 94.12 82 ALA A CA 1
ATOM 612 C C . ALA A 1 82 ? 6.312 -8.287 -13.527 1.00 94.12 82 ALA A C 1
ATOM 614 O O . ALA A 1 82 ? 7.503 -8.614 -13.544 1.00 94.12 82 ALA A O 1
ATOM 615 N N . LEU A 1 83 ? 5.790 -7.500 -14.474 1.00 94.44 83 LEU A N 1
ATOM 616 C CA . LEU A 1 83 ? 6.587 -6.873 -15.527 1.00 94.44 83 LEU A CA 1
ATOM 617 C C . LEU A 1 83 ? 7.560 -5.830 -14.951 1.00 94.44 83 LEU A C 1
ATOM 619 O O . LEU A 1 83 ? 8.730 -5.818 -15.345 1.00 94.44 83 LEU A O 1
ATOM 623 N N . MET A 1 84 ? 7.107 -4.996 -14.010 1.00 93.38 84 MET A N 1
ATOM 624 C CA . MET A 1 84 ? 7.956 -4.019 -13.320 1.00 93.38 84 MET A CA 1
ATOM 625 C C . MET A 1 84 ? 9.097 -4.711 -12.568 1.00 93.38 84 MET A C 1
ATOM 627 O O . MET A 1 84 ? 10.257 -4.404 -12.834 1.00 93.38 84 MET A O 1
ATOM 631 N N . GLU A 1 85 ? 8.801 -5.707 -11.728 1.00 92.62 85 GLU A N 1
ATOM 632 C CA . GLU A 1 85 ? 9.804 -6.462 -10.957 1.00 92.62 85 GLU A CA 1
ATOM 633 C C . GLU A 1 85 ? 10.871 -7.102 -11.859 1.00 92.62 85 GLU A C 1
ATOM 635 O O . GLU A 1 85 ? 12.078 -6.950 -11.635 1.00 92.62 85 GLU A O 1
ATOM 640 N N . ARG A 1 86 ? 10.439 -7.759 -12.947 1.00 94.06 86 ARG A N 1
ATOM 641 C CA . ARG A 1 86 ? 11.350 -8.385 -13.919 1.00 94.06 86 ARG A CA 1
ATOM 642 C C . ARG A 1 86 ? 12.283 -7.371 -14.582 1.00 94.06 86 ARG A C 1
ATOM 644 O O . ARG A 1 86 ? 13.420 -7.711 -14.912 1.00 94.06 86 ARG A O 1
ATOM 651 N N . THR A 1 87 ? 11.805 -6.150 -14.797 1.00 94.88 87 THR A N 1
ATOM 652 C CA . THR A 1 87 ? 12.556 -5.107 -15.506 1.00 94.88 87 THR A CA 1
ATOM 653 C C . THR A 1 87 ? 13.458 -4.318 -14.551 1.00 94.88 87 THR A C 1
ATOM 655 O O . THR A 1 87 ? 14.602 -4.023 -14.897 1.00 94.88 87 THR A O 1
ATOM 658 N N . PHE A 1 88 ? 12.996 -4.038 -13.329 1.00 96.19 88 PHE A N 1
ATOM 659 C CA . PHE A 1 88 ? 13.745 -3.296 -12.312 1.00 96.19 88 PHE A CA 1
ATOM 660 C C . PHE A 1 88 ? 14.867 -4.116 -11.689 1.00 96.19 88 PHE A C 1
ATOM 662 O O . PHE A 1 88 ? 15.969 -3.596 -11.521 1.00 96.19 88 PHE A O 1
ATOM 669 N N . GLY A 1 89 ? 14.631 -5.396 -11.387 1.00 95.00 89 GLY A N 1
ATOM 670 C CA . GLY A 1 89 ? 15.597 -6.236 -10.677 1.00 95.00 89 GLY A CA 1
ATOM 671 C C . GLY A 1 89 ? 17.020 -6.197 -11.262 1.00 95.00 89 GLY A C 1
ATOM 672 O O . GLY A 1 89 ? 17.967 -5.950 -10.515 1.00 95.00 89 GLY A O 1
ATOM 673 N N . PRO A 1 90 ? 17.215 -6.401 -12.579 1.00 95.88 90 PRO A N 1
ATOM 674 C CA . PRO A 1 90 ? 18.535 -6.315 -13.200 1.00 95.88 90 PRO A CA 1
ATOM 675 C C . PRO A 1 90 ? 19.208 -4.941 -13.081 1.00 95.88 90 PRO A C 1
ATOM 677 O O . PRO A 1 90 ? 20.432 -4.890 -12.952 1.00 95.88 90 PRO A O 1
ATOM 680 N N . VAL A 1 91 ? 18.431 -3.854 -13.115 1.00 96.88 91 VAL A N 1
ATOM 681 C CA . VAL A 1 91 ? 18.937 -2.479 -12.971 1.00 96.88 91 VAL A CA 1
ATOM 682 C C . VAL A 1 91 ? 19.351 -2.211 -11.529 1.00 96.88 91 VAL A C 1
ATOM 684 O O . VAL A 1 91 ? 20.471 -1.773 -11.291 1.00 96.88 91 VAL A O 1
ATOM 687 N N . LEU A 1 92 ? 18.496 -2.552 -10.561 1.00 96.06 92 LEU A N 1
ATOM 688 C CA . LEU A 1 92 ? 18.781 -2.373 -9.132 1.00 96.06 92 LEU A CA 1
ATOM 689 C C . LEU A 1 92 ? 19.978 -3.213 -8.659 1.00 96.06 92 LEU A C 1
ATOM 691 O O . LEU A 1 92 ? 20.677 -2.821 -7.732 1.00 96.06 92 LEU A O 1
ATOM 695 N N . ARG A 1 93 ? 20.250 -4.347 -9.320 1.00 96.69 93 ARG A N 1
ATOM 696 C CA . ARG A 1 93 ? 21.447 -5.176 -9.084 1.00 96.69 93 ARG A CA 1
ATOM 697 C C . ARG A 1 93 ? 22.685 -4.737 -9.876 1.00 96.69 93 ARG A C 1
ATOM 699 O O . ARG A 1 93 ? 23.711 -5.402 -9.793 1.00 96.69 93 ARG A O 1
ATOM 706 N N . GLY A 1 94 ? 22.595 -3.686 -10.692 1.00 97.06 94 GLY A N 1
ATOM 707 C CA . GLY A 1 94 ? 23.711 -3.181 -11.502 1.00 97.06 94 GLY A CA 1
ATOM 708 C C . GLY A 1 94 ? 24.086 -4.043 -12.715 1.00 97.06 94 GLY A C 1
ATOM 709 O O . GLY A 1 94 ? 25.069 -3.759 -13.388 1.00 97.06 94 GLY A O 1
ATOM 710 N N . SER A 1 95 ? 23.307 -5.079 -13.035 1.00 97.50 95 SER A N 1
ATOM 711 C CA . SER A 1 95 ? 23.567 -5.976 -14.176 1.00 97.50 95 SER A CA 1
ATOM 712 C C . SER A 1 95 ? 23.110 -5.414 -15.531 1.00 97.50 95 SER A C 1
ATOM 714 O O . SER A 1 95 ? 23.475 -5.946 -16.577 1.00 97.50 95 SER A O 1
ATOM 716 N N . ARG A 1 96 ? 22.291 -4.352 -15.533 1.00 96.69 96 ARG A N 1
ATOM 717 C CA . ARG A 1 96 ? 21.835 -3.630 -16.734 1.00 96.69 96 ARG A CA 1
ATOM 718 C C . ARG A 1 96 ? 21.778 -2.123 -16.456 1.00 96.69 96 ARG A C 1
ATOM 720 O O . ARG A 1 96 ? 21.456 -1.739 -15.333 1.00 96.69 96 ARG A O 1
ATOM 727 N N . PRO A 1 97 ? 22.026 -1.256 -17.456 1.00 96.94 97 PRO A N 1
ATOM 728 C CA . PRO A 1 97 ? 21.910 0.189 -17.279 1.00 96.94 97 PRO A CA 1
ATOM 729 C C . PRO A 1 97 ? 20.446 0.621 -17.114 1.00 96.94 97 PRO A C 1
ATOM 731 O O . PRO A 1 97 ? 19.536 -0.020 -17.647 1.00 96.94 97 PRO A O 1
ATOM 734 N N . ALA A 1 98 ? 20.213 1.759 -16.454 1.00 96.00 98 ALA A N 1
ATOM 735 C CA . ALA A 1 98 ? 18.873 2.333 -16.278 1.00 96.00 98 ALA A CA 1
ATOM 736 C C . ALA A 1 98 ? 18.159 2.632 -17.613 1.00 96.00 98 ALA A C 1
ATOM 738 O O . ALA A 1 98 ? 16.937 2.545 -17.701 1.00 96.00 98 ALA A O 1
ATOM 739 N N . THR A 1 99 ? 18.914 2.885 -18.687 1.00 96.25 99 THR A N 1
ATOM 740 C CA . THR A 1 99 ? 18.380 3.055 -20.051 1.00 96.25 99 THR A CA 1
ATOM 741 C C . THR A 1 99 ? 17.637 1.822 -20.572 1.00 96.25 99 THR A C 1
ATOM 743 O O . THR A 1 99 ? 16.805 1.938 -21.472 1.00 96.25 99 THR A O 1
ATOM 746 N N . SER A 1 100 ? 17.858 0.644 -19.980 1.00 93.75 100 SER A N 1
ATOM 747 C CA . SER A 1 100 ? 17.102 -0.569 -20.309 1.00 93.75 100 SER A CA 1
ATOM 748 C C . SER A 1 100 ? 15.624 -0.521 -19.893 1.00 93.75 100 SER A C 1
ATOM 750 O O . SER A 1 100 ? 14.837 -1.322 -20.394 1.00 93.75 100 SER A O 1
ATOM 752 N N . LEU A 1 101 ? 15.225 0.430 -19.038 1.00 95.38 101 LEU A N 1
ATOM 753 C CA . LEU A 1 101 ? 13.832 0.627 -18.615 1.00 95.38 101 LEU A CA 1
ATOM 754 C C . LEU A 1 101 ? 12.972 1.356 -19.656 1.00 95.38 101 LEU A C 1
ATOM 756 O O . LEU A 1 101 ? 11.753 1.384 -19.522 1.00 95.38 101 LEU A O 1
ATOM 760 N N . THR A 1 102 ? 13.574 1.930 -20.700 1.00 94.25 102 THR A N 1
ATOM 761 C CA . THR A 1 102 ? 12.873 2.759 -21.702 1.00 94.25 102 THR A CA 1
ATOM 762 C C . THR A 1 102 ? 11.721 2.042 -22.417 1.00 94.25 102 THR A C 1
ATOM 764 O O . THR A 1 102 ? 10.772 2.694 -22.841 1.00 94.25 102 THR A O 1
ATOM 767 N N . GLY A 1 103 ? 11.761 0.709 -22.522 1.00 91.00 103 GLY A N 1
ATOM 768 C CA . GLY A 1 103 ? 10.686 -0.099 -23.114 1.00 91.00 103 GLY A CA 1
ATOM 769 C C . GLY A 1 103 ? 9.544 -0.475 -22.161 1.00 91.00 103 GLY A C 1
ATOM 770 O O . GLY A 1 103 ? 8.544 -1.033 -22.613 1.00 91.00 103 GLY A O 1
ATOM 771 N N . LEU A 1 104 ? 9.673 -0.198 -20.859 1.00 94.25 104 LEU A N 1
ATOM 772 C CA . LEU A 1 104 ? 8.727 -0.666 -19.842 1.00 94.25 104 LEU A CA 1
ATOM 773 C C . LEU A 1 104 ? 7.335 -0.054 -20.010 1.00 94.25 104 LEU A C 1
ATOM 775 O O . LEU A 1 104 ? 6.347 -0.774 -19.926 1.00 94.25 104 LEU A O 1
ATOM 779 N N . SER A 1 105 ? 7.255 1.249 -20.281 1.00 92.75 105 SER A N 1
ATOM 780 C CA . SER A 1 105 ? 5.984 1.962 -20.458 1.00 92.75 105 SER A CA 1
ATOM 781 C C . SER A 1 105 ? 5.133 1.343 -21.566 1.00 92.75 105 SER A C 1
ATOM 783 O O . SER A 1 105 ? 3.971 1.025 -21.339 1.00 92.75 105 SER A O 1
ATOM 785 N N . ARG A 1 106 ? 5.733 1.059 -22.729 1.00 94.56 106 ARG A N 1
ATOM 786 C CA . ARG A 1 106 ? 5.043 0.391 -23.843 1.00 94.56 106 ARG A CA 1
ATOM 787 C C . ARG A 1 106 ? 4.527 -0.996 -23.455 1.00 94.56 106 ARG A C 1
ATOM 789 O O . ARG A 1 106 ? 3.386 -1.324 -23.755 1.00 94.56 106 ARG A O 1
ATOM 796 N N . ALA A 1 107 ? 5.351 -1.797 -22.782 1.00 93.50 107 ALA A N 1
ATOM 797 C CA . ALA A 1 107 ? 4.954 -3.138 -22.361 1.00 93.50 107 ALA A CA 1
ATOM 798 C C . ALA A 1 107 ? 3.831 -3.108 -21.302 1.00 93.50 107 ALA A C 1
ATOM 800 O O . ALA A 1 107 ? 2.963 -3.979 -21.299 1.00 93.50 107 ALA A O 1
ATOM 801 N N . VAL A 1 108 ? 3.812 -2.096 -20.426 1.00 93.56 108 VAL A N 1
ATOM 802 C CA . VAL A 1 108 ? 2.697 -1.862 -19.494 1.00 93.56 108 VAL A CA 1
ATOM 803 C C . VAL A 1 108 ? 1.430 -1.474 -20.258 1.00 93.56 108 VAL A C 1
ATOM 805 O O . VAL A 1 108 ? 0.376 -2.052 -19.998 1.00 93.56 108 VAL A O 1
ATOM 808 N N . ASP A 1 109 ? 1.523 -0.564 -21.229 1.00 93.69 109 ASP A N 1
ATOM 809 C CA . ASP A 1 109 ? 0.375 -0.153 -22.045 1.00 93.69 109 ASP A CA 1
ATOM 810 C C . ASP A 1 109 ? -0.267 -1.333 -22.788 1.00 93.69 109 ASP A C 1
ATOM 812 O O . ASP A 1 109 ? -1.490 -1.424 -22.872 1.00 93.69 109 ASP A O 1
ATOM 816 N N . GLU A 1 110 ? 0.540 -2.248 -23.323 1.00 94.12 110 GLU A N 1
ATOM 817 C CA . GLU A 1 110 ? 0.053 -3.453 -24.004 1.00 94.12 110 GLU A CA 1
ATOM 818 C C . GLU A 1 110 ? -0.759 -4.352 -23.061 1.00 94.12 110 GLU A C 1
ATOM 820 O O . GLU A 1 110 ? -1.858 -4.779 -23.418 1.00 94.12 110 GLU A O 1
ATOM 825 N N . VAL A 1 111 ? -0.272 -4.565 -21.832 1.00 93.25 111 VAL A N 1
ATOM 826 C CA . VAL A 1 111 ? -0.998 -5.314 -20.792 1.00 93.25 111 VAL A CA 1
ATOM 827 C C . VAL A 1 111 ? -2.304 -4.614 -20.414 1.00 93.25 111 VAL A C 1
ATOM 829 O O . VAL A 1 111 ? -3.325 -5.271 -20.238 1.00 93.25 111 VAL A O 1
ATOM 832 N N . LEU A 1 112 ? -2.297 -3.286 -20.299 1.00 91.44 112 LEU A N 1
ATOM 833 C CA . LEU A 1 112 ? -3.490 -2.527 -19.917 1.00 91.44 112 LEU A CA 1
ATOM 834 C C . LEU A 1 112 ? -4.555 -2.488 -21.024 1.00 91.44 112 LEU A C 1
ATOM 836 O O . LEU A 1 112 ? -5.744 -2.445 -20.713 1.00 91.44 112 LEU A O 1
ATOM 840 N N . ARG A 1 113 ? -4.158 -2.518 -22.304 1.00 91.88 113 ARG A N 1
ATOM 841 C CA . ARG A 1 113 ? -5.092 -2.558 -23.448 1.00 91.88 113 ARG A CA 1
ATOM 842 C C . ARG A 1 113 ? -5.699 -3.940 -23.691 1.00 91.88 113 ARG A C 1
ATOM 844 O O . ARG A 1 113 ? -6.730 -4.024 -24.350 1.00 91.88 113 ARG A O 1
ATOM 851 N N . SER A 1 114 ? -5.066 -5.008 -23.205 1.00 82.94 114 SER A N 1
ATOM 852 C CA . SER A 1 114 ? -5.540 -6.398 -23.327 1.00 82.94 114 SER A CA 1
ATOM 853 C C . SER A 1 114 ? -5.468 -7.107 -21.962 1.00 82.94 114 SER A C 1
ATOM 855 O O . SER A 1 114 ? -4.544 -7.898 -21.747 1.00 82.94 114 SER A O 1
ATOM 857 N N . PRO A 1 115 ? -6.396 -6.785 -21.034 1.00 65.81 115 PRO A N 1
ATOM 858 C CA . PRO A 1 115 ? -6.317 -7.169 -19.621 1.00 65.81 115 PRO A CA 1
ATOM 859 C C . PRO A 1 115 ? -6.174 -8.670 -19.345 1.00 65.81 115 PRO A C 1
ATOM 861 O O . PRO A 1 115 ? -6.789 -9.500 -20.046 1.00 65.81 115 PRO A O 1
#